Protein AF-A0A5I0L0C4-F1 (afdb_monomer_lite)

Organism: NCBI:txid1151001

pLDDT: mean 73.27, std 10.33, range [43.34, 85.94]

Radius of gyration: 13.47 Å; chains: 1; bounding box: 31×14×39 Å

Structure (mmCIF, N/CA/C/O backbone):
data_AF-A0A5I0L0C4-F1
#
_entry.id   AF-A0A5I0L0C4-F1
#
loop_
_atom_site.group_PDB
_atom_site.id
_atom_site.type_symbol
_atom_site.label_atom_id
_atom_site.label_alt_id
_atom_site.label_comp_id
_atom_site.label_asym_id
_atom_site.label_entity_id
_atom_site.label_seq_id
_atom_site.pdbx_PDB_ins_code
_atom_site.Cartn_x
_atom_site.Cartn_y
_atom_site.Cartn_z
_atom_site.occupancy
_atom_site.B_iso_or_equiv
_atom_site.auth_seq_id
_atom_site.auth_comp_id
_atom_site.auth_asym_id
_atom_site.auth_atom_id
_atom_site.pdbx_PDB_model_num
ATOM 1 N N . MET A 1 1 ? 7.245 5.544 25.488 1.00 50.16 1 MET A N 1
ATOM 2 C CA . MET A 1 1 ? 6.335 4.998 24.458 1.00 50.16 1 MET A CA 1
ATOM 3 C C . MET A 1 1 ? 5.312 6.073 24.158 1.00 50.16 1 MET A C 1
ATOM 5 O O . MET A 1 1 ? 4.717 6.573 25.103 1.00 50.16 1 MET A O 1
ATOM 9 N N . SER A 1 2 ? 5.178 6.506 22.905 1.00 64.62 2 SER A N 1
ATOM 10 C CA . SER A 1 2 ? 4.109 7.437 22.534 1.00 64.62 2 SER A CA 1
ATOM 11 C C . SER A 1 2 ? 2.757 6.738 22.707 1.00 64.62 2 SER A C 1
ATOM 13 O O . SER A 1 2 ? 2.598 5.583 22.312 1.00 64.62 2 SER A O 1
ATOM 15 N N . ASN A 1 3 ? 1.789 7.417 23.327 1.00 79.88 3 ASN A N 1
ATOM 16 C CA . ASN A 1 3 ? 0.404 6.950 23.347 1.00 79.88 3 ASN A CA 1
ATOM 17 C C . ASN A 1 3 ? -0.153 7.110 21.933 1.00 79.88 3 ASN A C 1
ATOM 19 O O . ASN A 1 3 ? -0.495 8.214 21.517 1.00 79.88 3 ASN A O 1
ATOM 23 N N . ILE A 1 4 ? -0.187 6.018 21.174 1.00 80.31 4 ILE A N 1
ATOM 24 C CA . ILE A 1 4 ? -0.879 5.992 19.889 1.00 80.31 4 ILE A CA 1
ATOM 25 C C . ILE A 1 4 ? -2.380 6.068 20.167 1.00 80.31 4 ILE A C 1
ATOM 27 O O . ILE A 1 4 ? -2.943 5.183 20.817 1.00 80.31 4 ILE A O 1
ATOM 31 N N . ASP A 1 5 ? -3.024 7.115 19.657 1.00 84.38 5 ASP A N 1
ATOM 32 C CA . ASP A 1 5 ? -4.475 7.263 19.706 1.00 84.38 5 ASP A CA 1
ATOM 33 C C . ASP A 1 5 ? -5.133 6.308 18.700 1.00 84.38 5 ASP A C 1
ATOM 35 O O . ASP A 1 5 ? -5.241 6.576 17.501 1.00 84.38 5 ASP A O 1
ATOM 39 N N . LYS A 1 6 ? -5.557 5.149 19.206 1.00 83.81 6 LYS A N 1
ATOM 40 C CA . LYS A 1 6 ? -6.198 4.103 18.402 1.00 83.81 6 LYS A CA 1
ATOM 41 C C . LYS A 1 6 ? -7.555 4.537 17.845 1.00 83.81 6 LYS A C 1
ATOM 43 O O . LYS A 1 6 ? -7.945 4.033 16.796 1.00 83.81 6 LYS A O 1
ATOM 48 N N . GLN A 1 7 ? -8.264 5.446 18.519 1.00 84.69 7 GLN A N 1
ATOM 49 C CA . GLN A 1 7 ? -9.562 5.921 18.051 1.00 84.69 7 GLN A CA 1
ATOM 50 C C . GLN A 1 7 ? -9.384 6.875 16.871 1.00 84.69 7 GLN A C 1
ATOM 52 O O . GLN A 1 7 ? -10.003 6.665 15.828 1.00 84.69 7 GLN A O 1
ATOM 57 N N . ALA A 1 8 ? -8.453 7.826 16.979 1.00 84.19 8 ALA A N 1
ATOM 58 C CA . ALA A 1 8 ? -8.093 8.696 15.862 1.00 84.19 8 ALA A CA 1
ATOM 59 C C . ALA A 1 8 ? -7.613 7.889 14.639 1.00 84.19 8 ALA A C 1
ATOM 61 O O . ALA A 1 8 ? -8.014 8.171 13.508 1.00 84.19 8 ALA A O 1
ATOM 62 N N . LEU A 1 9 ? -6.811 6.835 14.849 1.00 83.56 9 LEU A N 1
ATOM 63 C CA . LEU A 1 9 ? -6.394 5.938 13.764 1.00 83.56 9 LEU A CA 1
ATOM 64 C C . LEU A 1 9 ? -7.577 5.218 13.106 1.00 83.56 9 LEU A C 1
ATOM 66 O O . LEU A 1 9 ? -7.622 5.126 11.878 1.00 83.56 9 LEU A O 1
ATOM 70 N N . ARG A 1 10 ? -8.541 4.734 13.897 1.00 84.94 10 ARG A N 1
ATOM 71 C CA . ARG A 1 10 ? -9.746 4.070 13.385 1.00 84.94 10 ARG A CA 1
ATOM 72 C C . ARG A 1 10 ? -10.592 5.025 12.541 1.00 84.94 10 ARG A C 1
ATOM 74 O O . ARG A 1 10 ? -10.977 4.664 11.434 1.00 84.94 10 ARG A O 1
ATOM 81 N N . GLU A 1 11 ? -10.819 6.252 13.008 1.00 85.94 11 GLU A N 1
ATOM 82 C CA . GLU A 1 11 ? -11.607 7.268 12.291 1.00 85.94 11 GLU A CA 1
ATOM 83 C C . GLU A 1 11 ? -10.974 7.675 10.952 1.00 85.94 11 GLU A C 1
ATOM 85 O O . GLU A 1 11 ? -11.670 7.860 9.949 1.00 85.94 11 GLU A O 1
ATOM 90 N N . VAL A 1 12 ? -9.643 7.781 10.901 1.00 83.75 12 VAL A N 1
ATOM 91 C CA . VAL A 1 12 ? -8.918 8.034 9.647 1.00 83.75 12 VAL A CA 1
ATOM 92 C C . VAL A 1 12 ? -8.979 6.808 8.732 1.00 83.75 12 VAL A C 1
ATOM 94 O O . VAL A 1 12 ? -9.263 6.940 7.538 1.00 83.75 12 VAL A O 1
ATOM 97 N N . ALA A 1 13 ? -8.794 5.603 9.280 1.00 85.19 13 ALA A N 1
ATOM 98 C CA . ALA A 1 13 ?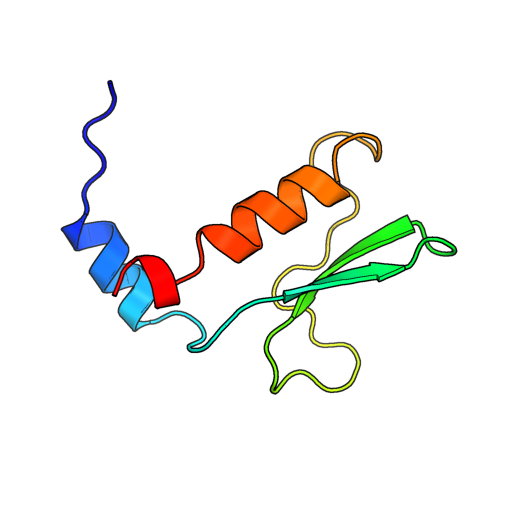 -8.924 4.354 8.535 1.00 85.19 13 ALA A CA 1
ATOM 99 C C . ALA A 1 13 ? -10.340 4.158 7.970 1.00 85.19 13 ALA A C 1
ATOM 101 O O . ALA A 1 13 ? -10.502 3.572 6.895 1.00 85.19 13 ALA A O 1
ATOM 102 N N . GLU A 1 14 ? -11.373 4.678 8.642 1.00 83.81 14 GLU A N 1
ATOM 103 C CA . GLU A 1 14 ? -12.754 4.665 8.166 1.00 83.81 14 GLU A CA 1
ATOM 104 C C . GLU A 1 14 ? -12.933 5.397 6.828 1.00 83.81 14 GLU A C 1
ATOM 106 O O . GLU A 1 14 ? -13.666 4.907 5.966 1.00 83.81 14 GLU A O 1
ATOM 111 N N . ARG A 1 15 ? -12.190 6.489 6.623 1.00 79.56 15 ARG A N 1
ATOM 112 C CA . ARG A 1 15 ? -12.248 7.347 5.426 1.00 79.56 15 ARG A CA 1
ATOM 113 C C . ARG A 1 15 ? -11.280 6.922 4.319 1.00 79.56 15 ARG A C 1
ATOM 115 O O . ARG A 1 15 ? -11.450 7.320 3.172 1.00 79.56 15 ARG A O 1
ATOM 122 N N . ALA A 1 16 ? -10.263 6.137 4.657 1.00 80.69 16 ALA A N 1
ATOM 123 C CA . ALA A 1 16 ? -9.224 5.711 3.728 1.00 80.69 16 ALA A CA 1
ATOM 124 C C . ALA A 1 16 ? -9.665 4.562 2.798 1.00 80.69 16 ALA A C 1
ATOM 126 O O . ALA A 1 16 ? -10.659 3.865 3.037 1.00 80.69 16 ALA A O 1
ATOM 127 N N . THR A 1 17 ? -8.882 4.328 1.739 1.00 78.88 17 THR A N 1
ATOM 128 C CA . THR A 1 17 ? -9.130 3.260 0.760 1.00 78.88 17 THR A CA 1
ATOM 129 C C . THR A 1 17 ? -9.139 1.882 1.421 1.00 78.88 17 THR A C 1
ATOM 131 O O . THR A 1 17 ? -8.132 1.406 1.949 1.00 78.88 17 THR A O 1
ATOM 134 N N . LYS A 1 18 ? -10.297 1.219 1.356 1.00 79.62 18 LYS A N 1
ATOM 135 C CA . LYS A 1 18 ? -10.553 -0.083 1.984 1.00 79.62 18 LYS A CA 1
ATOM 136 C C . LYS A 1 18 ? -9.964 -1.255 1.212 1.00 79.62 18 LYS A C 1
ATOM 138 O O . LYS A 1 18 ? -9.956 -1.261 -0.020 1.00 79.62 18 LYS A O 1
ATOM 143 N N . GLY A 1 19 ? -9.647 -2.311 1.959 1.00 80.62 19 GLY A N 1
ATOM 144 C CA . GLY A 1 19 ? -9.175 -3.591 1.432 1.00 80.62 19 GLY A CA 1
ATOM 145 C C . GLY A 1 19 ? -7.694 -3.827 1.725 1.00 80.62 19 GLY A C 1
ATOM 146 O O . GLY A 1 19 ? -7.053 -2.977 2.339 1.00 80.62 19 GLY A O 1
ATOM 147 N N . PRO A 1 20 ? -7.147 -4.995 1.350 1.00 81.06 20 PRO A N 1
ATOM 148 C CA . PRO A 1 20 ? -5.721 -5.252 1.492 1.00 81.06 20 PRO A CA 1
ATOM 149 C C . PRO A 1 20 ? -4.932 -4.309 0.583 1.00 81.06 20 PRO A C 1
ATOM 151 O O . PRO A 1 20 ? -5.387 -3.962 -0.507 1.00 81.06 20 PRO A O 1
ATOM 154 N N . TRP A 1 21 ? -3.773 -3.877 1.059 1.00 84.12 21 TRP A N 1
ATOM 155 C CA . TRP A 1 21 ? -2.795 -3.145 0.268 1.00 84.12 21 TRP A CA 1
ATOM 156 C C . TRP A 1 21 ? -1.634 -4.094 -0.034 1.00 84.12 21 TRP A C 1
ATOM 158 O O . TRP A 1 21 ? -1.353 -4.996 0.757 1.00 84.12 21 TRP A O 1
ATOM 168 N N . THR A 1 22 ? -0.997 -3.946 -1.190 1.00 81.12 22 THR A N 1
ATOM 169 C CA . THR A 1 22 ? 0.053 -4.866 -1.646 1.00 81.12 22 THR A CA 1
ATOM 170 C C . THR A 1 22 ? 1.221 -4.086 -2.224 1.00 81.12 22 THR A C 1
ATOM 172 O O . THR A 1 22 ? 1.019 -3.087 -2.916 1.00 81.12 22 THR A O 1
ATOM 175 N N . LEU A 1 23 ? 2.432 -4.552 -1.924 1.00 80.12 23 LEU A N 1
ATOM 176 C CA . LEU A 1 23 ? 3.662 -4.052 -2.519 1.00 80.12 23 LEU A CA 1
ATOM 177 C C . LEU A 1 23 ? 3.672 -4.337 -4.024 1.00 80.12 23 LEU A C 1
ATOM 179 O O . LEU A 1 23 ? 3.420 -5.458 -4.463 1.00 80.12 23 LEU A O 1
ATOM 183 N N . PHE A 1 24 ? 4.022 -3.319 -4.795 1.00 78.25 24 PHE A N 1
ATOM 184 C CA . PHE A 1 24 ? 4.469 -3.441 -6.170 1.00 78.25 24 PHE A CA 1
ATOM 185 C C . PHE A 1 24 ? 5.918 -2.971 -6.243 1.00 78.25 24 PHE A C 1
ATOM 187 O O . PHE A 1 24 ? 6.227 -1.836 -5.867 1.00 78.25 24 PHE A O 1
ATOM 194 N N . SER A 1 25 ? 6.790 -3.845 -6.731 1.00 75.31 25 SER A N 1
ATOM 195 C CA . SER A 1 25 ? 8.186 -3.542 -7.007 1.00 75.31 25 SER A CA 1
ATOM 196 C C . SER A 1 25 ? 8.467 -3.743 -8.493 1.00 75.31 25 SER A C 1
ATOM 198 O O . SER A 1 25 ? 8.184 -4.791 -9.071 1.00 75.31 25 SER A O 1
ATOM 200 N N . ASP A 1 26 ? 9.024 -2.710 -9.111 1.00 75.94 26 ASP A N 1
ATOM 201 C CA . ASP A 1 26 ? 9.617 -2.769 -10.440 1.00 75.94 26 ASP A CA 1
ATOM 202 C C . ASP A 1 26 ? 11.108 -2.481 -10.283 1.00 75.94 26 ASP A C 1
ATOM 204 O O . ASP A 1 26 ? 11.528 -1.358 -9.992 1.00 75.94 26 ASP A O 1
ATOM 208 N N . ILE A 1 27 ? 11.896 -3.543 -10.426 1.00 70.00 27 ILE A N 1
ATOM 209 C CA . ILE A 1 27 ? 13.344 -3.532 -10.223 1.00 70.00 27 ILE A CA 1
ATOM 210 C C . ILE A 1 27 ? 14.035 -2.714 -11.320 1.00 70.00 27 ILE A C 1
ATOM 212 O O . ILE A 1 27 ? 15.003 -2.008 -11.030 1.00 70.00 27 ILE A O 1
ATOM 216 N N . ASP A 1 28 ? 13.513 -2.748 -12.547 1.00 73.12 28 ASP A N 1
ATOM 217 C CA . ASP A 1 28 ? 14.125 -2.101 -13.709 1.00 73.12 28 ASP A CA 1
ATOM 218 C C . ASP A 1 28 ? 14.003 -0.579 -13.609 1.00 73.12 28 ASP A C 1
ATOM 220 O O . ASP A 1 28 ? 14.960 0.156 -13.865 1.00 73.12 28 ASP A O 1
ATOM 224 N N . THR A 1 29 ? 12.838 -0.093 -13.169 1.00 73.44 29 THR A N 1
ATOM 225 C CA . THR A 1 29 ? 12.614 1.345 -12.942 1.00 73.44 29 THR A CA 1
ATOM 226 C C . THR A 1 29 ? 12.935 1.794 -11.519 1.00 73.44 29 THR A C 1
ATOM 228 O O . THR A 1 29 ? 12.854 2.988 -11.219 1.00 73.44 29 THR A O 1
ATOM 231 N N . LYS A 1 30 ? 13.319 0.857 -10.643 1.00 71.44 30 LYS A N 1
ATOM 232 C CA . LYS A 1 30 ? 13.527 1.077 -9.205 1.00 71.44 30 LYS A CA 1
ATOM 233 C C . LYS A 1 30 ? 12.322 1.742 -8.536 1.00 71.44 30 LYS A C 1
ATOM 235 O O . LYS A 1 30 ? 12.466 2.607 -7.666 1.00 71.44 30 LYS A O 1
ATOM 240 N N . THR A 1 31 ? 11.130 1.349 -8.975 1.00 73.19 31 THR A N 1
ATOM 241 C CA . THR A 1 31 ? 9.866 1.860 -8.457 1.00 73.19 31 THR A CA 1
ATOM 242 C C . THR A 1 31 ? 9.351 0.924 -7.379 1.00 73.19 31 THR A C 1
ATOM 244 O O . THR A 1 31 ? 9.160 -0.265 -7.613 1.00 73.19 31 THR A O 1
ATOM 247 N N . PHE A 1 32 ? 9.053 1.491 -6.215 1.00 75.88 32 PHE A N 1
ATOM 248 C CA . PHE A 1 32 ? 8.377 0.799 -5.124 1.00 75.88 32 PHE A CA 1
ATOM 249 C C . PHE A 1 32 ? 7.080 1.547 -4.837 1.00 75.88 32 PHE A C 1
ATOM 251 O O . PHE A 1 32 ? 7.070 2.773 -4.698 1.00 75.88 32 PHE A O 1
ATOM 258 N N . SER A 1 33 ? 5.954 0.846 -4.865 1.00 74.88 33 SER A N 1
ATOM 259 C CA . SER A 1 33 ? 4.625 1.453 -4.769 1.00 74.88 33 SER A CA 1
ATOM 260 C C . SER A 1 33 ? 3.648 0.535 -4.050 1.00 74.88 33 SER A C 1
ATOM 262 O O . SER A 1 33 ? 3.888 -0.660 -3.903 1.00 74.88 33 SER A O 1
ATOM 264 N N . ILE A 1 34 ? 2.538 1.105 -3.586 1.00 78.94 34 ILE A N 1
ATOM 265 C CA . ILE A 1 34 ? 1.484 0.365 -2.890 1.00 78.94 34 ILE A CA 1
ATOM 266 C C . ILE A 1 34 ? 0.208 0.405 -3.721 1.00 78.94 34 ILE A C 1
ATOM 268 O O . ILE A 1 34 ? -0.247 1.476 -4.126 1.00 78.94 34 ILE A O 1
ATOM 272 N N . HIS A 1 35 ? -0.372 -0.770 -3.948 1.00 79.81 35 HIS A N 1
ATOM 273 C CA . HIS A 1 35 ? -1.580 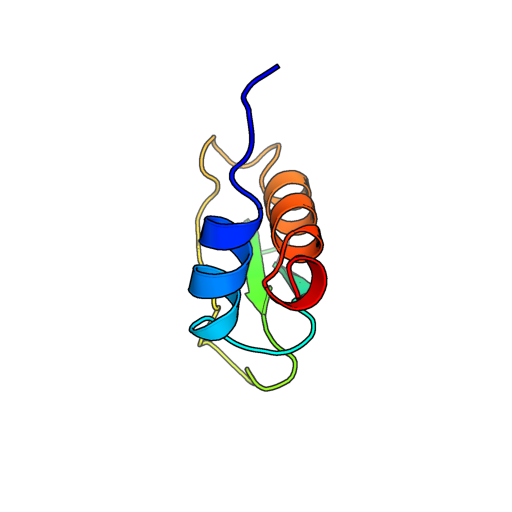-0.958 -4.742 1.00 79.81 35 HIS A CA 1
ATOM 274 C C . HIS A 1 35 ? -2.717 -1.478 -3.871 1.00 79.81 35 HIS A C 1
ATOM 276 O O . HIS A 1 35 ? -2.502 -2.127 -2.846 1.00 79.81 35 HIS A O 1
ATOM 282 N N . THR A 1 36 ? -3.946 -1.249 -4.326 1.00 76.38 36 THR A N 1
ATOM 283 C CA . THR A 1 36 ? -5.091 -2.057 -3.891 1.00 76.38 36 THR A CA 1
ATOM 284 C C . THR A 1 36 ? -5.447 -3.060 -4.988 1.00 76.38 36 THR A C 1
ATOM 286 O O . THR A 1 36 ? -5.162 -2.794 -6.153 1.00 76.38 36 THR A O 1
ATOM 289 N N . PRO A 1 37 ? -6.155 -4.165 -4.685 1.00 72.69 37 PRO A N 1
ATOM 290 C CA . PRO A 1 37 ? -6.602 -5.129 -5.697 1.00 72.69 37 PRO A CA 1
ATOM 291 C C . PRO A 1 37 ? -7.447 -4.541 -6.839 1.00 72.69 37 PRO A C 1
ATOM 293 O O . PRO A 1 37 ? -7.687 -5.213 -7.840 1.00 72.69 37 PRO A O 1
ATOM 296 N N . ARG A 1 38 ? -7.966 -3.318 -6.668 1.00 69.62 38 ARG A N 1
ATOM 297 C CA . ARG A 1 38 ? -8.785 -2.617 -7.662 1.00 69.62 38 ARG A CA 1
ATOM 298 C C . ARG A 1 38 ? -7.978 -1.700 -8.580 1.00 69.62 38 ARG A C 1
ATOM 300 O O . ARG A 1 38 ? -8.504 -1.321 -9.621 1.00 69.62 38 ARG A O 1
ATOM 307 N N . ASP A 1 39 ? -6.737 -1.373 -8.231 1.00 69.88 39 ASP A N 1
ATOM 308 C CA . ASP A 1 39 ? -5.864 -0.550 -9.065 1.00 69.88 39 ASP A CA 1
ATOM 309 C C . ASP A 1 39 ? -5.215 -1.424 -10.150 1.00 69.88 39 ASP A C 1
ATOM 311 O O . ASP A 1 39 ? -4.430 -2.328 -9.859 1.00 69.88 39 ASP A O 1
ATOM 315 N N . LYS A 1 40 ? -5.622 -1.214 -11.408 1.00 57.44 40 LYS A N 1
ATOM 316 C CA . LYS A 1 40 ? -5.317 -2.130 -12.517 1.00 57.44 40 LYS A CA 1
ATOM 317 C C . LYS A 1 40 ? -4.200 -1.683 -13.447 1.00 57.44 40 LYS A C 1
ATOM 319 O O . LYS A 1 40 ? -3.820 -2.513 -14.267 1.00 57.44 40 LYS A O 1
ATOM 324 N N . ARG A 1 41 ? -3.709 -0.440 -13.371 1.00 56.28 41 ARG A N 1
ATOM 325 C CA . ARG A 1 41 ? -2.583 0.092 -14.174 1.00 56.28 41 ARG A CA 1
ATOM 326 C C . ARG A 1 41 ? -2.479 1.607 -13.957 1.00 56.28 41 ARG A C 1
ATOM 328 O O . ARG A 1 41 ? -3.104 2.353 -14.703 1.00 56.28 41 ARG A O 1
ATOM 335 N N . CYS A 1 42 ? -1.629 2.026 -13.018 1.00 55.59 42 CYS A N 1
ATOM 336 C CA . CYS A 1 42 ? -1.078 3.387 -12.884 1.00 55.59 42 CYS A CA 1
ATOM 337 C C . CYS A 1 42 ? -1.700 4.343 -11.846 1.00 55.59 42 CYS A C 1
ATOM 339 O O . CYS A 1 42 ? -1.243 5.485 -11.797 1.00 55.59 42 CYS A O 1
ATOM 341 N N . GLU A 1 43 ? -2.627 3.925 -10.977 1.00 58.75 43 GLU A N 1
ATOM 342 C CA . GLU A 1 43 ? -3.097 4.764 -9.858 1.00 58.75 43 GLU A CA 1
ATOM 343 C C . GLU A 1 43 ? -2.564 4.258 -8.516 1.00 58.75 43 GLU A C 1
ATOM 345 O O . GLU A 1 43 ? -3.313 3.950 -7.587 1.00 58.75 43 GLU A O 1
ATOM 350 N N . ASN A 1 44 ? -1.234 4.180 -8.429 1.00 64.75 44 ASN A N 1
ATOM 351 C CA . ASN A 1 44 ? -0.534 3.807 -7.207 1.00 64.75 44 ASN A CA 1
ATOM 352 C C . ASN A 1 44 ? -1.090 4.640 -6.039 1.00 64.75 44 ASN A C 1
ATOM 354 O O . ASN A 1 44 ? -1.053 5.873 -6.081 1.00 64.75 44 ASN A O 1
ATOM 358 N N . VAL A 1 45 ? -1.549 3.973 -4.976 1.00 67.31 45 VAL A N 1
ATOM 359 C CA . VAL A 1 45 ? -2.072 4.635 -3.764 1.00 67.31 45 VAL A CA 1
ATOM 360 C C . VAL A 1 45 ? -1.006 5.555 -3.175 1.00 67.31 45 VAL A C 1
ATOM 362 O O . VAL A 1 45 ? -1.295 6.650 -2.700 1.00 67.31 45 VAL A O 1
ATOM 365 N N . ILE A 1 46 ? 0.245 5.097 -3.241 1.00 68.88 46 ILE A N 1
ATOM 366 C CA . ILE A 1 46 ? 1.447 5.869 -2.959 1.00 68.88 46 ILE A CA 1
ATOM 367 C C . ILE A 1 46 ? 2.479 5.507 -4.032 1.00 68.88 46 ILE A C 1
ATOM 369 O O . ILE A 1 46 ? 2.829 4.333 -4.186 1.00 68.88 46 ILE A O 1
ATOM 373 N N . LYS A 1 47 ? 2.965 6.517 -4.764 1.00 62.47 47 LYS A N 1
ATOM 374 C CA . LYS A 1 47 ? 4.099 6.424 -5.697 1.00 62.47 47 LYS A CA 1
ATOM 375 C C . LYS A 1 47 ? 5.224 7.311 -5.182 1.00 62.47 47 LYS A C 1
ATOM 377 O O . LYS A 1 47 ? 5.039 8.522 -5.091 1.00 62.47 47 LYS A O 1
ATOM 382 N N . TRP A 1 48 ? 6.381 6.738 -4.863 1.00 64.69 48 TRP A N 1
ATOM 383 C CA . TRP A 1 48 ? 7.536 7.513 -4.403 1.00 64.69 48 TRP A CA 1
ATOM 384 C C . TRP A 1 48 ? 8.845 7.022 -5.026 1.00 64.69 48 TRP A C 1
ATOM 386 O O . TRP A 1 48 ? 8.899 5.924 -5.576 1.00 64.69 48 TRP A O 1
ATOM 396 N N . GLY A 1 49 ? 9.920 7.804 -4.879 1.00 53.44 49 GLY A N 1
ATOM 397 C CA . GLY A 1 49 ? 11.303 7.384 -5.172 1.00 53.44 49 GLY A CA 1
ATOM 398 C C . GLY A 1 49 ? 12.087 6.839 -3.962 1.00 53.44 49 GLY A C 1
ATOM 399 O O . GLY A 1 49 ? 13.280 6.577 -4.080 1.00 53.44 49 GLY A O 1
ATOM 400 N N . GLY A 1 50 ? 11.429 6.681 -2.810 1.00 51.22 50 GLY A N 1
ATOM 401 C CA . GLY A 1 50 ? 12.012 6.362 -1.504 1.00 51.22 50 GLY A CA 1
ATOM 402 C C . GLY A 1 50 ? 12.158 7.645 -0.695 1.00 51.22 50 GLY A C 1
ATOM 403 O O . GLY A 1 50 ? 12.620 8.647 -1.233 1.00 51.22 50 GLY A O 1
ATOM 404 N N . PHE A 1 51 ? 11.750 7.649 0.576 1.00 45.97 51 PHE A N 1
ATOM 405 C CA . PHE A 1 51 ? 11.927 8.805 1.471 1.00 45.97 51 PHE A CA 1
ATOM 406 C C . PHE A 1 51 ? 13.410 9.043 1.847 1.00 45.97 51 PHE A C 1
ATOM 408 O O . PHE A 1 51 ? 13.712 9.979 2.582 1.00 45.97 51 PHE A O 1
ATOM 415 N N . ASP A 1 52 ? 14.337 8.216 1.352 1.00 43.34 52 ASP A N 1
ATOM 416 C CA . ASP A 1 52 ? 15.676 8.055 1.922 1.00 43.34 52 ASP A CA 1
ATOM 417 C C . ASP A 1 52 ? 16.793 7.688 0.923 1.00 43.34 52 ASP A C 1
ATOM 419 O O . ASP A 1 52 ? 17.864 7.245 1.335 1.00 43.34 52 ASP A O 1
ATOM 423 N N . CYS A 1 53 ? 16.591 7.896 -0.385 1.00 51.47 53 CYS A N 1
ATOM 424 C CA . CYS A 1 53 ? 17.365 7.213 -1.432 1.00 51.47 53 CYS A CA 1
ATOM 425 C C . CYS A 1 53 ? 17.146 5.685 -1.345 1.00 51.47 53 CYS A C 1
ATOM 427 O O . CYS A 1 53 ? 16.794 5.127 -0.319 1.00 51.47 53 CYS A O 1
ATOM 429 N N . GLN A 1 54 ? 17.280 4.988 -2.464 1.00 58.69 54 GLN A N 1
ATOM 430 C CA . GLN A 1 54 ? 16.662 3.677 -2.730 1.00 58.69 54 GLN A CA 1
ATOM 431 C C . GLN A 1 54 ? 16.874 2.484 -1.753 1.00 58.69 54 GLN A C 1
ATOM 433 O O . GLN A 1 54 ? 16.0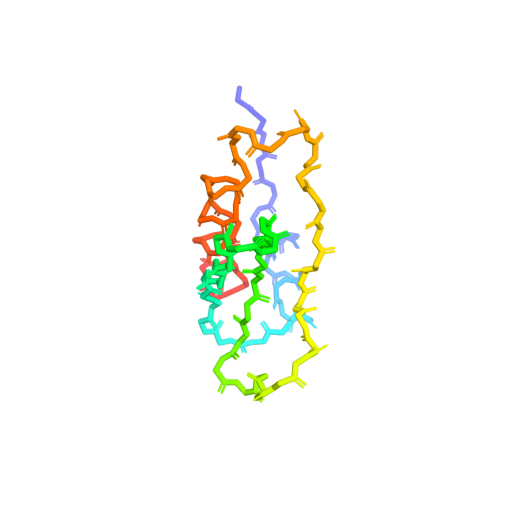34 1.587 -1.829 1.00 58.69 54 GLN A O 1
ATOM 438 N N . PRO A 1 55 ? 17.904 2.379 -0.876 1.00 65.50 55 PRO A N 1
ATOM 439 C CA . PRO A 1 55 ? 18.193 1.120 -0.176 1.00 65.50 55 PRO A CA 1
ATOM 440 C C . PRO A 1 55 ? 17.060 0.503 0.652 1.00 65.50 55 PRO A C 1
ATOM 442 O O . PRO A 1 55 ? 16.941 -0.717 0.656 1.00 65.50 55 PRO A O 1
ATOM 445 N N . ASN A 1 56 ? 16.217 1.300 1.321 1.00 69.81 56 ASN A N 1
ATOM 446 C CA . ASN A 1 56 ? 15.146 0.759 2.177 1.00 69.81 56 ASN A CA 1
ATOM 447 C C . ASN A 1 56 ? 13.750 0.893 1.558 1.00 69.81 56 ASN A C 1
ATOM 449 O O . ASN A 1 56 ? 12.749 0.664 2.237 1.00 69.81 56 ASN A O 1
ATOM 453 N N . ALA A 1 57 ? 13.653 1.284 0.285 1.00 71.25 57 ALA A N 1
ATOM 454 C CA . ALA A 1 57 ? 12.375 1.620 -0.3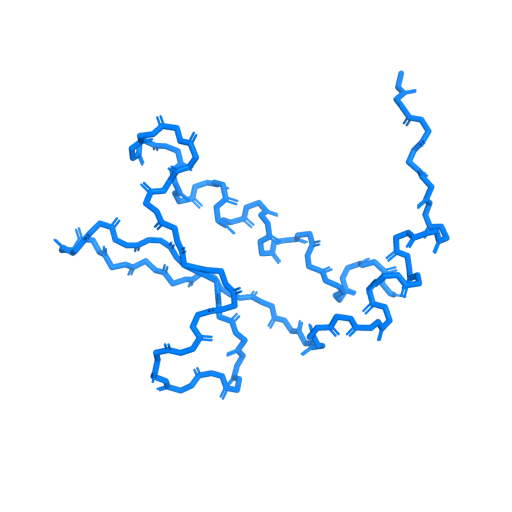34 1.00 71.25 57 ALA A CA 1
ATOM 455 C C . ALA A 1 57 ? 11.388 0.438 -0.340 1.00 71.25 57 ALA A C 1
ATOM 457 O O . ALA A 1 57 ? 10.197 0.643 -0.107 1.00 71.25 57 ALA A O 1
ATOM 458 N N . GLU A 1 58 ? 11.888 -0.783 -0.539 1.00 72.12 58 GLU A N 1
ATOM 459 C CA . GLU A 1 58 ? 11.094 -2.012 -0.466 1.00 72.12 58 GLU A CA 1
ATOM 460 C C . GLU A 1 58 ? 10.571 -2.273 0.952 1.00 72.12 58 GLU A C 1
ATOM 462 O O . GLU A 1 58 ? 9.363 -2.392 1.143 1.00 72.12 58 GLU A O 1
ATOM 467 N N . ALA A 1 59 ? 11.454 -2.258 1.956 1.00 75.94 59 ALA A N 1
ATOM 468 C CA . ALA A 1 59 ? 11.089 -2.477 3.358 1.00 75.94 59 ALA A CA 1
ATOM 469 C C . ALA A 1 59 ? 10.100 -1.417 3.877 1.00 75.94 59 ALA A C 1
ATOM 471 O O . ALA A 1 59 ? 9.158 -1.732 4.601 1.00 75.94 59 ALA A O 1
ATOM 472 N N . ASN A 1 60 ? 10.268 -0.157 3.465 1.00 71.62 60 ASN A N 1
ATOM 473 C CA . ASN A 1 60 ? 9.348 0.929 3.799 1.00 71.62 60 ASN A CA 1
ATOM 474 C C . ASN A 1 60 ? 7.963 0.708 3.172 1.00 71.62 60 ASN A C 1
ATOM 476 O O . ASN A 1 60 ? 6.939 0.930 3.821 1.00 71.62 60 ASN A O 1
ATOM 480 N N . ALA A 1 61 ? 7.915 0.256 1.917 1.00 76.19 61 ALA A N 1
ATOM 481 C CA . ALA A 1 61 ? 6.659 -0.039 1.240 1.00 76.19 61 ALA A CA 1
ATOM 482 C C . ALA A 1 61 ? 5.960 -1.271 1.846 1.00 76.19 61 ALA A C 1
ATOM 484 O O . ALA A 1 61 ? 4.743 -1.242 2.039 1.00 76.19 61 ALA A O 1
ATOM 485 N N . GLU A 1 62 ? 6.717 -2.306 2.221 1.00 77.12 62 GLU A N 1
ATOM 486 C CA . GLU A 1 62 ? 6.208 -3.473 2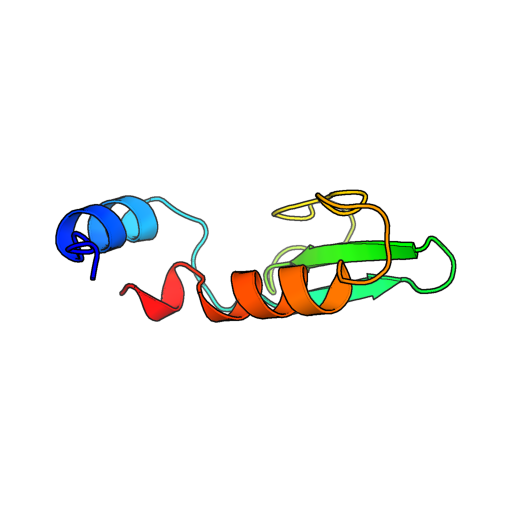.949 1.00 77.12 62 GLU A CA 1
ATOM 487 C C . GLU A 1 62 ? 5.634 -3.079 4.319 1.00 77.12 62 GLU A C 1
ATOM 489 O O . GLU A 1 62 ? 4.496 -3.432 4.638 1.00 77.12 62 GLU A O 1
ATOM 494 N N . PHE A 1 63 ? 6.363 -2.267 5.095 1.00 78.56 63 PHE A N 1
ATOM 495 C CA . PHE A 1 63 ? 5.909 -1.767 6.394 1.00 78.56 63 PHE A CA 1
ATOM 496 C C . PHE A 1 63 ? 4.583 -1.003 6.283 1.00 78.56 63 PHE A C 1
ATOM 498 O O . PHE A 1 63 ? 3.640 -1.274 7.026 1.00 78.56 63 PHE A O 1
ATOM 505 N N . ILE A 1 64 ? 4.461 -0.077 5.329 1.00 80.50 64 ILE A N 1
ATOM 506 C CA . ILE A 1 64 ? 3.228 0.706 5.162 1.00 80.50 64 ILE A CA 1
ATOM 507 C C . ILE A 1 64 ? 2.073 -0.165 4.656 1.00 80.50 64 ILE A C 1
ATOM 509 O O . ILE A 1 64 ? 0.943 -0.004 5.122 1.00 80.50 64 ILE A O 1
ATOM 513 N N . ALA A 1 65 ? 2.331 -1.107 3.744 1.00 79.44 65 ALA A N 1
ATOM 514 C CA . ALA A 1 65 ? 1.306 -2.043 3.285 1.00 79.44 65 ALA A CA 1
ATOM 515 C C . ALA A 1 65 ? 0.761 -2.904 4.441 1.00 79.44 65 ALA A C 1
ATOM 517 O O . ALA A 1 65 ? -0.444 -3.165 4.491 1.00 79.44 65 ALA A O 1
ATOM 518 N N . ALA A 1 66 ? 1.619 -3.281 5.396 1.00 77.31 66 ALA A N 1
ATOM 519 C CA . ALA A 1 66 ? 1.233 -4.023 6.594 1.00 77.31 66 ALA A CA 1
ATOM 520 C C . ALA A 1 66 ? 0.426 -3.190 7.608 1.00 77.31 66 ALA A C 1
ATOM 522 O O . ALA A 1 66 ? -0.375 -3.755 8.345 1.00 77.31 66 ALA A O 1
ATOM 523 N N . PHE A 1 67 ? 0.582 -1.863 7.638 1.00 80.44 67 PHE A N 1
ATOM 524 C CA . PHE A 1 67 ? -0.138 -0.954 8.548 1.00 80.44 67 PHE A CA 1
ATOM 525 C C . PHE A 1 67 ? -1.314 -0.219 7.885 1.00 80.44 67 PHE A C 1
ATOM 527 O O . PHE A 1 67 ? -1.704 0.877 8.293 1.00 80.44 67 PHE A O 1
ATOM 534 N N . ASN A 1 68 ? -1.899 -0.809 6.847 1.00 81.75 68 ASN A N 1
ATOM 535 C CA . ASN A 1 68 ? -2.967 -0.172 6.093 1.00 81.75 68 ASN A CA 1
ATOM 536 C C . ASN A 1 68 ? -4.297 -0.059 6.888 1.00 81.75 68 ASN A C 1
ATOM 538 O O . ASN A 1 68 ? -4.470 -0.687 7.937 1.00 81.75 68 ASN A O 1
ATOM 542 N N . PRO A 1 69 ? -5.302 0.683 6.376 1.00 80.12 69 PRO A N 1
ATOM 543 C CA . PRO A 1 69 ? -6.589 0.874 7.053 1.00 80.12 69 PRO A CA 1
ATOM 544 C C . PRO A 1 69 ? 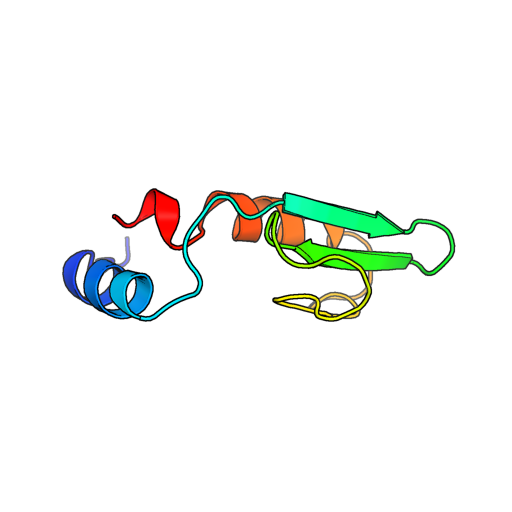-7.324 -0.412 7.456 1.00 80.12 69 PRO A C 1
ATOM 546 O O . PRO A 1 69 ? -8.131 -0.379 8.376 1.00 80.12 69 PRO A O 1
ATOM 549 N N . LYS A 1 70 ? -7.064 -1.549 6.793 1.00 81.81 70 LYS A N 1
ATOM 550 C CA . LYS A 1 70 ? -7.653 -2.846 7.163 1.00 81.81 70 LYS A CA 1
ATOM 551 C C . LYS A 1 70 ? -7.173 -3.321 8.540 1.00 81.81 70 LYS A C 1
ATOM 553 O O . LYS A 1 70 ? -7.922 -4.016 9.207 1.00 81.81 70 LYS A O 1
ATOM 558 N N . VAL A 1 71 ? -5.950 -2.982 8.947 1.00 79.44 71 VAL A N 1
ATOM 559 C CA . VAL A 1 71 ? -5.370 -3.407 10.234 1.00 79.44 71 VAL A CA 1
ATOM 560 C C . VAL A 1 71 ? -5.852 -2.543 11.401 1.00 79.44 71 VAL A C 1
ATOM 562 O O . VAL A 1 71 ? -5.922 -3.014 12.532 1.00 79.44 71 VAL A O 1
ATOM 565 N N . ALA A 1 72 ? -6.213 -1.288 11.136 1.00 76.75 72 ALA A N 1
ATOM 566 C CA . ALA A 1 72 ? -6.738 -0.377 12.152 1.00 76.75 72 ALA A CA 1
ATOM 567 C C . ALA A 1 72 ? -8.238 -0.582 12.469 1.00 76.75 72 ALA A C 1
ATOM 569 O O . ALA A 1 72 ? -8.724 -0.042 13.468 1.00 76.75 72 ALA A O 1
ATOM 570 N N . LEU A 1 73 ? -8.974 -1.317 11.625 1.00 78.62 73 LEU A N 1
ATOM 571 C CA . LEU A 1 73 ? -10.420 -1.566 11.740 1.00 78.62 73 LEU A CA 1
ATOM 572 C C . LEU A 1 73 ? -10.716 -2.935 12.347 1.00 78.62 73 LEU A C 1
ATOM 574 O O . LEU A 1 73 ? -11.590 -2.959 13.252 1.00 78.62 73 LEU A O 1
#

InterPro domains:
  IPR025153 Ead/Ea22-like protein [PF13935] (2-73)

Sequence (73 aa):
MSNIDKQALREVAERATKGPWTLFSDIDTKTFSIHTPRDKRCENVIKWGGFDCQPNAEANAEFIAAFNPKVAL

Secondary structure (DSSP, 8-state):
-----HHHHHHHHHHSPPS--EEEEETTTTEEEEE-TT--SS--SEEES-TTSGGGHHHHHHHHHHTSHHHH-

Foldseek 3Di:
DDPDPLVVLLVVLVVDDDDQKDWDADPVVLWIFIDHPPDDPDPTPDTDCAPPHRPCSNVVSVVDSVVHSVVSD